Protein AF-A0AAJ8M487-F1 (afdb_monomer)

Foldseek 3Di:
DDDDDDDDDDDDPDDDDPPPPPPDDDDDDPPVVVVVVVVVCVVVVDDDDDPDDDDDDPPDPQDDAPPPAPVCVQVVLQDQAKEKEWEDEPPPPQSVVCRSVLSVVCVVQVSHHYYYDYCVVCVVVCVVVVDDAPGKIFIGHNSDTDDIDHGRDSVVVVVVSVVRD

Solvent-accessible surface area (backbone atoms only — not comparable to full-atom values): 10618 Å² total; per-residue (Å²): 140,84,88,86,84,90,79,84,95,65,92,73,89,72,84,81,66,90,85,76,68,91,79,79,86,85,90,76,69,81,73,58,55,59,57,54,52,50,58,54,37,68,76,65,70,63,85,78,86,82,75,90,72,81,92,73,72,99,80,69,84,66,71,67,71,60,83,57,61,78,85,45,48,61,59,58,27,44,31,97,46,39,27,40,37,38,38,37,48,94,86,37,69,67,30,70,68,41,52,65,57,52,38,56,44,46,76,72,39,75,79,48,42,70,37,47,43,47,44,85,84,38,45,69,62,40,56,74,70,63,68,87,63,78,25,29,37,40,34,22,43,68,60,35,81,77,54,74,45,77,52,84,48,69,69,61,51,51,49,51,54,66,73,73,106

Mean predicted aligned error: 16.14 Å

Structure (mmCIF, N/CA/C/O backbone):
data_AF-A0AAJ8M487-F1
#
_entry.id   AF-A0AAJ8M487-F1
#
loop_
_atom_site.group_PDB
_atom_site.id
_atom_site.type_symbol
_atom_site.label_atom_id
_atom_site.label_alt_id
_atom_site.label_comp_id
_atom_site.label_asym_id
_atom_site.label_entity_id
_atom_site.label_seq_id
_atom_site.pdbx_PDB_ins_code
_atom_site.Cartn_x
_atom_site.Cartn_y
_atom_site.Cartn_z
_atom_site.occupancy
_atom_site.B_iso_or_equiv
_atom_site.auth_seq_id
_atom_site.auth_comp_id
_atom_site.auth_asym_id
_atom_site.auth_atom_id
_atom_site.pdbx_PDB_model_num
ATOM 1 N N . MET A 1 1 ? 24.443 32.912 -0.636 1.00 34.81 1 MET A N 1
ATOM 2 C CA . MET A 1 1 ? 24.700 33.748 -1.833 1.00 34.81 1 MET A CA 1
ATOM 3 C C . MET A 1 1 ? 25.898 33.172 -2.573 1.00 34.81 1 MET A C 1
ATOM 5 O O . MET A 1 1 ? 26.988 33.243 -2.029 1.00 34.81 1 MET A O 1
ATOM 9 N N . SER A 1 2 ? 25.715 32.586 -3.763 1.00 32.75 2 SER A N 1
ATOM 10 C CA . SER A 1 2 ? 26.840 32.176 -4.622 1.00 32.75 2 SER A CA 1
ATOM 11 C C . SER A 1 2 ? 26.960 33.123 -5.805 1.00 32.75 2 SER A C 1
ATOM 13 O O . SER A 1 2 ? 26.053 33.226 -6.634 1.00 32.75 2 SER A O 1
ATOM 15 N N . LEU A 1 3 ? 28.098 33.809 -5.867 1.00 29.45 3 LEU A N 1
ATOM 16 C CA . LEU A 1 3 ? 28.512 34.608 -7.010 1.00 29.45 3 LEU A CA 1
ATOM 17 C C . LEU A 1 3 ? 28.860 33.665 -8.171 1.00 29.45 3 LEU A C 1
ATOM 19 O O . LEU A 1 3 ? 29.570 32.679 -7.984 1.00 29.45 3 LEU A O 1
ATOM 23 N N . HIS A 1 4 ? 28.338 33.960 -9.359 1.00 30.17 4 HIS A N 1
ATOM 24 C CA . HIS A 1 4 ? 28.548 33.169 -10.568 1.00 30.17 4 HIS A CA 1
ATOM 25 C C . HIS A 1 4 ? 29.612 33.830 -11.449 1.00 30.17 4 HIS A C 1
ATOM 27 O O . HIS A 1 4 ? 29.485 35.006 -11.783 1.00 30.17 4 HIS A O 1
ATOM 33 N N . VAL A 1 5 ? 30.616 33.069 -11.896 1.00 37.75 5 VAL A N 1
ATOM 34 C CA . VAL A 1 5 ? 31.437 33.438 -13.060 1.00 37.75 5 VAL A CA 1
ATOM 35 C C . VAL A 1 5 ? 31.269 32.359 -14.120 1.00 37.75 5 VAL A C 1
ATOM 37 O O . VAL A 1 5 ? 31.682 31.214 -13.951 1.00 37.75 5 VAL A O 1
ATOM 40 N N . ALA A 1 6 ? 30.619 32.749 -15.213 1.00 35.16 6 ALA A N 1
ATOM 41 C CA . ALA A 1 6 ? 30.361 31.920 -16.375 1.00 35.16 6 ALA A CA 1
ATOM 42 C C . ALA A 1 6 ? 31.571 31.921 -17.318 1.00 35.16 6 ALA A C 1
ATOM 44 O O . ALA A 1 6 ? 32.026 32.980 -17.751 1.00 35.16 6 ALA A O 1
ATOM 45 N N . ARG A 1 7 ? 32.042 30.737 -17.717 1.00 35.81 7 ARG A N 1
ATOM 46 C CA . ARG A 1 7 ? 32.818 30.566 -18.952 1.00 35.81 7 ARG A CA 1
ATOM 47 C C . ARG A 1 7 ? 32.417 29.257 -19.638 1.00 35.81 7 ARG A C 1
ATOM 49 O O . ARG A 1 7 ? 32.498 28.190 -19.046 1.00 35.81 7 ARG A O 1
ATOM 56 N N . ASN A 1 8 ? 31.992 29.379 -20.897 1.00 39.53 8 ASN A N 1
ATOM 57 C CA . ASN A 1 8 ? 31.754 28.309 -21.880 1.00 39.53 8 ASN A CA 1
ATOM 58 C C . ASN A 1 8 ? 30.536 27.382 -21.698 1.00 39.53 8 ASN A C 1
ATOM 60 O O . ASN A 1 8 ? 30.601 26.210 -22.059 1.00 39.53 8 ASN A O 1
ATOM 64 N N . GLY A 1 9 ? 29.395 27.914 -21.242 1.00 42.12 9 GLY A N 1
ATOM 65 C CA . GLY A 1 9 ? 28.061 27.445 -21.671 1.00 42.12 9 GLY A CA 1
ATOM 66 C C . GLY A 1 9 ? 27.661 25.985 -21.395 1.00 42.12 9 GLY A C 1
ATOM 67 O O . GLY A 1 9 ? 26.632 25.544 -21.898 1.00 42.12 9 GLY A O 1
ATOM 68 N N . ARG A 1 10 ? 28.423 25.228 -20.601 1.00 34.50 10 ARG A N 1
ATOM 69 C CA . ARG A 1 10 ? 28.055 23.899 -20.097 1.00 34.50 10 ARG A CA 1
ATOM 70 C C . ARG A 1 10 ? 28.189 23.899 -18.583 1.00 34.50 10 ARG A C 1
ATOM 72 O O . ARG A 1 10 ? 29.295 23.963 -18.056 1.00 34.50 10 ARG A O 1
ATOM 79 N N . LEU A 1 11 ? 27.054 23.836 -17.893 1.00 37.50 11 LEU A N 1
ATOM 80 C CA . LEU A 1 11 ? 27.001 23.611 -16.453 1.00 37.50 11 LEU A CA 1
ATOM 81 C C . LEU A 1 11 ? 27.379 22.149 -16.190 1.00 37.50 11 LEU A C 1
ATOM 83 O O . LEU A 1 11 ? 26.543 21.256 -16.278 1.00 37.50 11 LEU A O 1
ATOM 87 N N . ALA A 1 12 ? 28.657 21.901 -15.916 1.00 39.28 12 ALA A N 1
ATOM 88 C CA . ALA A 1 12 ? 29.093 20.668 -15.283 1.00 39.28 12 ALA A CA 1
ATOM 89 C C . ALA A 1 12 ? 29.061 20.897 -13.768 1.00 39.28 12 ALA A C 1
ATOM 91 O O . ALA A 1 12 ? 29.875 21.643 -13.226 1.00 39.28 12 ALA A O 1
ATOM 92 N N . THR A 1 13 ? 28.098 20.289 -13.079 1.00 42.34 13 THR A N 1
ATOM 93 C CA . THR A 1 13 ? 28.072 20.240 -11.615 1.00 42.34 13 THR A CA 1
ATOM 94 C C . THR A 1 13 ? 29.148 19.261 -11.150 1.00 42.34 13 THR A C 1
ATOM 96 O O . THR A 1 13 ? 28.919 18.055 -11.090 1.00 42.34 13 THR A O 1
ATOM 99 N N . GLY A 1 14 ? 30.351 19.772 -10.894 1.00 41.03 14 GLY A N 1
ATOM 100 C CA . GLY A 1 14 ? 31.413 19.033 -10.219 1.00 41.03 14 GLY A CA 1
ATOM 101 C C . GLY A 1 14 ? 31.254 19.143 -8.705 1.00 41.03 14 GLY A C 1
ATOM 102 O O . GLY A 1 14 ? 31.117 20.243 -8.173 1.00 41.03 14 GLY A O 1
ATOM 103 N N . THR A 1 15 ? 31.271 18.009 -8.012 1.00 42.75 15 THR A N 1
ATOM 104 C CA . THR A 1 15 ? 31.322 17.940 -6.549 1.00 42.75 15 THR A CA 1
ATOM 105 C C . THR A 1 15 ? 32.685 18.436 -6.067 1.00 42.75 15 THR A C 1
ATOM 107 O O . THR A 1 15 ? 33.714 17.869 -6.434 1.00 42.75 15 THR A O 1
ATOM 110 N N . ILE A 1 16 ? 32.706 19.478 -5.237 1.00 44.62 16 ILE A N 1
ATOM 111 C CA . ILE A 1 16 ? 33.911 19.887 -4.507 1.00 44.62 16 ILE A CA 1
ATOM 112 C C . ILE A 1 16 ? 34.034 18.955 -3.297 1.00 44.62 16 ILE A C 1
ATOM 114 O O . ILE A 1 16 ? 33.159 18.949 -2.432 1.00 44.62 16 ILE A O 1
ATOM 118 N N . TYR A 1 17 ? 35.086 18.136 -3.253 1.00 42.00 17 TYR A N 1
ATOM 119 C CA . TYR A 1 17 ? 35.389 17.310 -2.082 1.00 42.00 17 TYR A CA 1
ATOM 120 C C . TYR A 1 17 ? 35.952 18.171 -0.931 1.00 42.00 17 TYR A C 1
ATOM 122 O O . TYR A 1 17 ? 36.658 19.147 -1.201 1.00 42.00 17 TYR A O 1
ATOM 130 N N . PRO A 1 18 ? 35.713 17.811 0.348 1.00 45.00 18 PRO A N 1
ATOM 131 C CA . PRO A 1 18 ? 36.083 18.619 1.519 1.00 45.00 18 PRO A CA 1
ATOM 132 C C . PRO A 1 18 ? 37.585 18.675 1.835 1.00 45.00 18 PRO A C 1
ATOM 134 O O . PRO A 1 18 ? 37.957 19.126 2.908 1.00 45.00 18 PRO A O 1
ATOM 137 N N . SER A 1 19 ? 38.463 18.227 0.938 1.00 47.09 19 SER A N 1
ATOM 138 C CA . SER A 1 19 ? 39.920 18.273 1.120 1.00 47.09 19 SER A CA 1
ATOM 139 C C . SER A 1 19 ? 40.555 19.570 0.595 1.00 47.09 19 SER A C 1
ATOM 141 O O . SER A 1 19 ? 41.770 19.651 0.458 1.00 47.09 19 SER A O 1
ATOM 143 N N . ALA A 1 20 ? 39.746 20.571 0.230 1.00 51.53 20 ALA A N 1
ATOM 144 C CA . ALA A 1 20 ? 40.203 21.817 -0.395 1.00 51.53 20 ALA A CA 1
ATOM 145 C C . ALA A 1 20 ? 40.120 23.055 0.521 1.00 51.53 20 ALA A C 1
ATOM 147 O O . ALA A 1 20 ? 40.345 24.170 0.057 1.00 51.53 20 ALA A O 1
ATOM 148 N N . LEU A 1 21 ? 39.796 22.883 1.807 1.00 55.22 21 LEU A N 1
ATOM 149 C CA . LEU A 1 21 ? 39.629 23.986 2.766 1.00 55.22 21 LEU A CA 1
ATOM 150 C C . LEU A 1 21 ? 40.646 23.978 3.920 1.00 55.22 21 LEU A C 1
ATOM 152 O O . LEU A 1 21 ? 40.473 24.719 4.879 1.00 55.22 21 LEU A O 1
ATOM 156 N N . ASP A 1 22 ? 41.757 23.251 3.795 1.00 48.94 22 ASP A N 1
ATOM 157 C CA . ASP A 1 22 ? 42.852 23.260 4.785 1.00 48.94 22 ASP A CA 1
ATOM 158 C C . ASP A 1 22 ? 43.811 24.466 4.644 1.00 48.94 22 ASP A C 1
ATOM 160 O O . ASP A 1 22 ? 44.929 24.458 5.153 1.00 48.94 22 ASP A O 1
ATOM 164 N N . GLY A 1 23 ? 43.406 25.517 3.922 1.00 53.28 23 GLY A N 1
ATOM 165 C CA . GLY A 1 23 ? 44.315 26.583 3.486 1.00 53.28 23 GLY A CA 1
ATOM 166 C C . GLY A 1 23 ? 44.07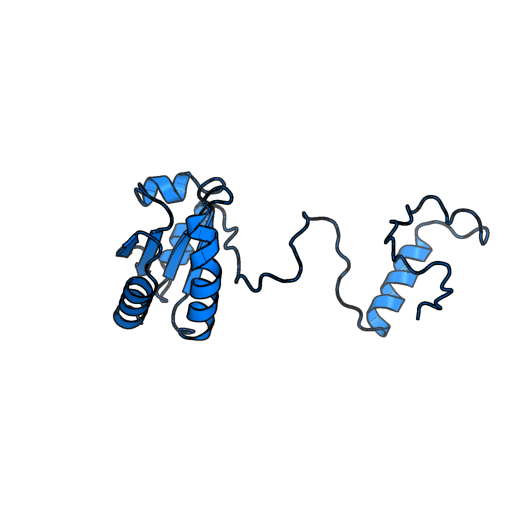8 27.983 4.049 1.00 53.28 23 GLY A C 1
ATOM 167 O O . GLY A 1 23 ? 44.825 28.887 3.680 1.00 53.28 23 GLY A O 1
ATOM 168 N N . ILE A 1 24 ? 43.049 28.228 4.870 1.00 57.38 24 ILE A N 1
ATOM 169 C CA . ILE A 1 24 ? 42.696 29.598 5.285 1.00 57.38 24 ILE A CA 1
ATOM 170 C C . ILE A 1 24 ? 42.292 29.629 6.769 1.00 57.38 24 ILE A C 1
ATOM 172 O O . ILE A 1 24 ? 41.147 29.363 7.108 1.00 57.38 24 ILE A O 1
ATOM 176 N N . LEU A 1 25 ? 43.254 30.055 7.601 1.00 47.41 25 LEU A N 1
ATOM 177 C CA . LEU A 1 25 ? 43.188 30.516 9.005 1.00 47.41 25 LEU A CA 1
ATOM 178 C C . LEU A 1 25 ? 43.676 29.538 10.101 1.00 47.41 25 LEU A C 1
ATOM 180 O O . LEU A 1 25 ? 43.188 28.416 10.203 1.00 47.41 25 LEU A O 1
ATOM 184 N N . PRO A 1 26 ? 44.628 29.975 10.957 1.00 49.50 26 PRO A N 1
ATOM 185 C CA . PRO A 1 26 ? 45.287 29.116 11.931 1.00 49.50 26 PRO A CA 1
ATOM 186 C C . PRO A 1 26 ? 44.601 29.128 13.313 1.00 49.50 26 PRO A C 1
ATOM 188 O O . PRO A 1 26 ? 44.117 30.156 13.783 1.00 49.50 26 PRO A O 1
ATOM 191 N N . SER A 1 27 ? 44.693 27.984 13.998 1.00 59.41 27 SER A N 1
ATOM 192 C CA . SER A 1 27 ? 44.696 27.843 15.468 1.00 59.41 27 SER A CA 1
ATOM 193 C C . SER A 1 27 ? 43.376 28.038 16.232 1.00 59.41 27 SER A C 1
ATOM 195 O O . SER A 1 27 ? 43.298 28.884 17.120 1.00 59.41 27 SER A O 1
ATOM 197 N N . ILE A 1 28 ? 42.364 27.196 15.994 1.00 57.69 28 ILE A N 1
ATOM 198 C CA . ILE A 1 28 ? 41.246 27.010 16.944 1.00 57.69 28 ILE A CA 1
ATOM 199 C C . ILE A 1 28 ? 40.935 25.502 17.063 1.00 57.69 28 ILE A C 1
ATOM 201 O O . ILE A 1 28 ? 40.749 24.854 16.034 1.00 57.69 28 ILE A O 1
ATOM 205 N N . PRO A 1 29 ? 40.895 24.907 18.274 1.00 55.19 29 PRO A N 1
ATOM 206 C CA . PRO A 1 29 ? 40.670 23.471 18.455 1.00 55.19 29 PRO A CA 1
ATOM 207 C C . PRO A 1 29 ? 39.278 23.016 17.976 1.00 55.19 29 PRO A C 1
ATOM 209 O O . PRO A 1 29 ? 38.270 23.688 18.202 1.00 55.19 29 PRO A O 1
ATOM 212 N N . HIS A 1 30 ? 39.240 21.832 17.351 1.00 49.94 30 HIS A N 1
ATOM 213 C CA . HIS A 1 30 ? 38.116 21.242 16.598 1.00 49.94 30 HIS A CA 1
ATOM 214 C C . HIS A 1 30 ? 36.735 21.245 17.288 1.00 49.94 30 HIS A C 1
ATOM 216 O O . HIS A 1 30 ? 35.719 21.199 16.600 1.00 49.94 30 HIS A O 1
ATOM 222 N N . GLY A 1 31 ? 36.664 21.303 18.620 1.00 53.00 31 GLY A N 1
ATOM 223 C CA . GLY A 1 31 ? 35.393 21.253 19.354 1.00 53.00 31 GLY A CA 1
ATOM 224 C C . GLY A 1 31 ? 34.592 22.559 19.347 1.00 53.00 31 GLY A C 1
ATOM 225 O O . GLY A 1 31 ? 33.373 22.532 19.482 1.00 53.00 31 GLY A O 1
ATOM 226 N N . VAL A 1 32 ? 35.246 23.710 19.163 1.00 56.09 32 VAL A N 1
ATOM 227 C CA . VAL A 1 32 ? 34.581 25.022 19.292 1.00 56.09 32 VAL A CA 1
ATOM 228 C C . VAL A 1 32 ? 33.803 25.387 18.022 1.00 56.09 32 VAL A C 1
ATOM 230 O O . VAL A 1 32 ? 32.761 26.035 18.097 1.00 56.09 32 VAL A O 1
ATOM 233 N N . TRP A 1 33 ? 34.250 24.899 16.861 1.00 52.88 33 TRP A N 1
ATOM 234 C CA . TRP A 1 33 ? 33.592 25.136 15.573 1.00 52.88 33 TRP A CA 1
ATOM 235 C C . TRP A 1 33 ? 32.226 24.465 15.462 1.00 52.88 33 TRP A C 1
ATOM 237 O O . TRP A 1 33 ? 31.299 25.078 14.945 1.00 52.88 33 TRP A O 1
ATOM 247 N N . VAL A 1 34 ? 32.075 23.246 15.985 1.00 57.59 34 VAL A N 1
ATOM 248 C CA . VAL A 1 34 ? 30.804 22.507 15.926 1.00 57.59 34 VAL A CA 1
ATOM 249 C C . VAL A 1 34 ? 29.723 23.229 16.733 1.00 57.59 34 VAL A C 1
ATOM 251 O O . VAL A 1 34 ? 28.603 23.377 16.255 1.00 57.59 34 VAL A O 1
ATOM 254 N N . GLN A 1 35 ? 30.075 23.772 17.903 1.00 54.31 35 GLN A N 1
ATOM 255 C CA . GLN A 1 35 ? 29.139 24.522 18.742 1.00 54.31 35 GLN A CA 1
ATOM 256 C C . GLN A 1 35 ? 28.757 25.877 18.121 1.00 54.31 35 GLN A C 1
ATOM 258 O O . GLN A 1 35 ? 27.592 26.269 18.166 1.00 54.31 35 GLN A O 1
ATOM 263 N N . PHE A 1 36 ? 29.719 26.580 17.508 1.00 51.72 36 PHE A N 1
ATOM 264 C CA . PHE A 1 36 ? 29.476 27.880 16.868 1.00 51.72 36 PHE A CA 1
ATOM 265 C C . PHE A 1 36 ? 28.665 27.757 15.569 1.00 51.72 36 PHE A C 1
ATOM 267 O O . PHE A 1 36 ? 27.811 28.600 15.298 1.00 51.72 36 PHE A O 1
ATOM 274 N N . LEU A 1 37 ? 28.881 26.690 14.788 1.00 56.50 37 LEU A N 1
ATOM 275 C CA . LEU A 1 37 ? 28.051 26.390 13.619 1.00 56.50 37 LEU A CA 1
ATOM 276 C C . LEU A 1 37 ? 26.622 26.004 14.033 1.00 56.50 37 LEU A C 1
ATOM 278 O O . LEU A 1 37 ? 25.678 26.425 13.376 1.00 56.50 37 LEU A O 1
ATOM 282 N N . CYS A 1 38 ? 26.451 25.264 15.135 1.00 51.28 38 CYS A N 1
ATOM 283 C CA . CYS A 1 38 ? 25.130 24.879 15.646 1.00 51.28 38 CYS A CA 1
ATOM 284 C C . CYS A 1 38 ? 24.292 26.098 16.072 1.00 51.28 38 CYS A C 1
ATOM 286 O O . CYS A 1 38 ? 23.137 26.220 15.672 1.00 51.28 38 CYS A O 1
ATOM 288 N N . LEU A 1 39 ? 24.893 27.047 16.804 1.00 51.66 39 LEU A N 1
ATOM 289 C CA . LEU A 1 39 ? 24.204 28.275 17.234 1.00 51.66 39 LEU A CA 1
ATOM 290 C C . LEU A 1 39 ? 23.800 29.169 16.046 1.00 51.66 39 LEU A C 1
ATOM 292 O O . LEU A 1 39 ? 22.759 29.822 16.066 1.00 51.66 39 LEU A O 1
ATOM 296 N N . MET A 1 40 ? 24.615 29.187 14.987 1.00 49.12 40 MET A N 1
ATOM 297 C CA . MET A 1 40 ? 24.312 29.905 13.743 1.00 49.12 40 MET A CA 1
ATOM 298 C C . MET A 1 40 ? 23.161 29.263 12.951 1.00 49.12 40 MET A C 1
ATOM 300 O O . MET A 1 40 ? 22.435 29.971 12.255 1.00 49.12 40 MET A O 1
ATOM 304 N N . VAL A 1 41 ? 22.971 27.945 13.064 1.00 51.53 41 VAL A N 1
ATOM 305 C CA . VAL A 1 41 ? 21.871 27.207 12.418 1.00 51.53 41 VAL A CA 1
ATOM 306 C C . VAL A 1 41 ? 20.533 27.448 13.132 1.00 51.53 41 VAL A C 1
ATOM 308 O O . VAL A 1 41 ? 19.516 27.591 12.454 1.00 51.53 41 VAL A O 1
ATOM 311 N N . GLU A 1 42 ? 20.520 27.602 14.462 1.00 46.56 42 GLU A N 1
ATOM 312 C CA . GLU A 1 42 ? 19.302 27.946 15.223 1.00 46.56 42 GLU A CA 1
ATOM 313 C C . GLU A 1 42 ? 18.789 29.364 14.930 1.00 46.56 42 GLU A C 1
ATOM 315 O O . GLU A 1 42 ? 17.584 29.574 14.808 1.00 46.56 42 GLU A O 1
ATOM 320 N N . ILE A 1 43 ? 19.685 30.342 14.759 1.00 50.91 43 ILE A N 1
ATOM 321 C CA . ILE A 1 43 ? 19.299 31.744 14.515 1.00 50.91 43 ILE A CA 1
ATOM 322 C C . ILE A 1 43 ? 18.844 31.971 13.062 1.00 50.91 43 ILE A C 1
ATOM 324 O O . ILE A 1 43 ? 18.027 32.855 12.802 1.00 50.91 43 ILE A O 1
ATOM 328 N N . LEU A 1 44 ? 19.345 31.179 12.106 1.00 52.78 44 LEU A N 1
ATOM 329 C CA . LEU A 1 44 ? 19.028 31.333 10.680 1.00 52.78 44 LEU A CA 1
ATOM 330 C C . LEU A 1 44 ? 17.887 30.433 10.183 1.00 52.78 44 LEU A C 1
ATOM 332 O O . LEU A 1 44 ? 17.507 30.552 9.019 1.00 52.78 44 LEU A O 1
ATOM 336 N N . GLY A 1 45 ? 17.316 29.569 11.033 1.00 49.47 45 GLY A N 1
ATOM 337 C CA . GLY A 1 45 ? 16.124 28.782 10.693 1.00 49.47 45 GLY A CA 1
ATOM 338 C C . GLY A 1 45 ? 16.304 27.871 9.473 1.00 49.47 45 GLY A C 1
ATOM 339 O O . GLY A 1 45 ? 15.368 27.684 8.698 1.00 49.47 45 GLY A O 1
ATOM 340 N N . ILE A 1 46 ? 17.508 27.329 9.266 1.00 51.53 46 ILE A N 1
ATOM 341 C CA . ILE A 1 46 ? 17.797 26.426 8.147 1.00 51.53 46 ILE A CA 1
ATOM 342 C C . ILE A 1 46 ? 17.631 24.995 8.650 1.00 51.53 46 ILE A C 1
ATOM 344 O O . ILE A 1 46 ? 18.497 24.448 9.329 1.00 51.53 46 ILE A O 1
ATOM 348 N N . GLN A 1 47 ? 16.485 24.404 8.329 1.00 41.81 47 GLN A N 1
ATOM 349 C CA . GLN A 1 47 ? 16.208 23.002 8.594 1.00 41.81 47 GLN A CA 1
ATOM 350 C C . GLN A 1 47 ? 17.090 22.109 7.702 1.00 41.81 47 GLN A C 1
ATOM 352 O O . GLN A 1 47 ? 17.192 22.324 6.495 1.00 41.81 47 GLN A O 1
ATOM 357 N N . GLU A 1 48 ? 17.642 21.072 8.339 1.00 41.53 48 GLU A N 1
ATOM 358 C CA . GLU A 1 48 ? 18.115 19.797 7.775 1.00 41.53 48 GLU A CA 1
ATOM 359 C C . GLU A 1 48 ? 19.632 19.623 7.576 1.00 41.53 48 GLU A C 1
ATOM 361 O O . GLU A 1 48 ? 20.195 19.678 6.483 1.00 41.53 48 GLU A O 1
ATOM 366 N N . CYS A 1 49 ? 20.274 19.258 8.689 1.00 32.84 49 CYS A N 1
ATOM 367 C CA . CYS A 1 49 ? 21.511 18.487 8.719 1.00 32.84 49 CYS A CA 1
ATOM 368 C C . CYS A 1 49 ? 21.205 17.042 8.272 1.00 32.84 49 CYS A C 1
ATOM 370 O O . CYS A 1 49 ? 20.743 16.218 9.061 1.00 32.84 49 CYS A O 1
ATOM 372 N N . TRP A 1 50 ? 21.442 16.728 6.998 1.00 39.16 50 TRP A N 1
ATOM 373 C CA . TRP A 1 50 ? 21.409 15.354 6.488 1.00 39.16 50 TRP A CA 1
ATOM 374 C C . TRP A 1 50 ? 22.688 14.613 6.904 1.00 39.16 50 TRP A C 1
ATOM 376 O O . TRP A 1 50 ? 23.708 14.668 6.218 1.00 39.16 50 TRP A O 1
ATOM 386 N N . MET A 1 51 ? 22.636 13.896 8.028 1.00 32.53 51 MET A N 1
ATOM 387 C CA . MET A 1 51 ? 23.528 12.755 8.249 1.00 32.53 51 MET A CA 1
ATOM 388 C C . MET A 1 51 ? 22.991 11.564 7.447 1.00 32.53 51 MET A C 1
ATOM 390 O O . MET A 1 51 ? 21.794 11.294 7.444 1.00 32.53 51 MET A O 1
ATOM 394 N N . GLY A 1 52 ? 23.882 10.919 6.696 1.00 48.16 52 GLY A N 1
ATOM 395 C CA . GLY A 1 52 ? 23.564 10.052 5.565 1.00 48.16 52 GLY A CA 1
ATOM 396 C C . GLY A 1 52 ? 22.531 8.946 5.802 1.00 48.16 52 GLY A C 1
ATOM 397 O O . GLY A 1 52 ? 22.716 8.072 6.639 1.00 48.16 52 GLY A O 1
ATOM 398 N N . VAL A 1 53 ? 21.523 8.929 4.928 1.00 44.50 53 VAL A N 1
ATOM 399 C CA . VAL A 1 53 ? 20.766 7.751 4.480 1.00 44.50 53 VAL A CA 1
ATOM 400 C C . VAL A 1 53 ? 20.547 7.931 2.968 1.00 44.50 53 VAL A C 1
ATOM 402 O O . VAL A 1 53 ? 20.476 9.060 2.485 1.00 44.50 53 VAL A O 1
ATOM 405 N N . GLY A 1 54 ? 20.551 6.832 2.207 1.00 38.88 54 GLY A N 1
ATOM 406 C CA . GLY A 1 54 ? 20.664 6.773 0.742 1.00 38.88 54 GLY A CA 1
ATOM 407 C C . GLY A 1 54 ? 19.821 7.766 -0.078 1.00 38.88 54 GLY A C 1
ATOM 408 O O . GLY A 1 54 ? 18.760 8.233 0.328 1.00 38.88 54 GLY A O 1
ATOM 409 N N . ARG A 1 55 ? 20.324 8.079 -1.282 1.00 43.03 55 ARG A N 1
ATOM 410 C CA . ARG A 1 55 ? 19.741 9.035 -2.239 1.00 43.03 55 ARG A CA 1
ATOM 411 C C . ARG A 1 55 ? 18.273 8.701 -2.549 1.00 43.03 55 ARG A C 1
ATOM 413 O O . ARG A 1 55 ? 18.008 7.839 -3.380 1.00 43.03 55 ARG A O 1
ATOM 420 N N . ARG A 1 56 ? 17.328 9.448 -1.974 1.00 44.19 56 ARG A N 1
ATOM 421 C CA . ARG A 1 56 ? 15.972 9.585 -2.526 1.00 44.19 56 ARG A CA 1
ATOM 422 C C . ARG A 1 56 ? 15.963 10.719 -3.549 1.00 44.19 56 ARG A C 1
ATOM 424 O O . ARG A 1 56 ? 16.490 11.799 -3.297 1.00 44.19 56 ARG A O 1
ATOM 431 N N . SER A 1 57 ? 15.391 10.466 -4.724 1.00 38.41 57 SER A N 1
ATOM 432 C CA . SER A 1 57 ? 15.183 11.485 -5.757 1.00 38.41 57 SER A CA 1
ATOM 433 C C . SER A 1 57 ? 14.191 12.558 -5.266 1.00 38.41 57 SER A C 1
ATOM 435 O O . SER A 1 57 ? 13.119 12.175 -4.796 1.00 38.41 57 SER A O 1
ATOM 437 N N . PRO A 1 58 ? 14.453 13.871 -5.431 1.00 42.78 58 PRO A N 1
ATOM 438 C CA . PRO A 1 58 ? 13.637 14.948 -4.841 1.00 42.78 58 PRO A CA 1
ATOM 439 C C . PRO A 1 58 ? 12.216 15.151 -5.409 1.00 42.78 58 PRO A C 1
ATOM 441 O O . PRO A 1 58 ? 11.566 16.129 -5.055 1.00 42.78 58 PRO A O 1
ATOM 444 N N . HIS A 1 59 ? 11.723 14.287 -6.304 1.00 39.91 59 HIS A N 1
ATOM 445 C CA . HIS A 1 59 ? 10.463 14.512 -7.034 1.00 39.91 59 HIS A CA 1
ATOM 446 C C . HIS A 1 59 ? 9.369 13.462 -6.832 1.00 39.91 59 HIS A C 1
ATOM 44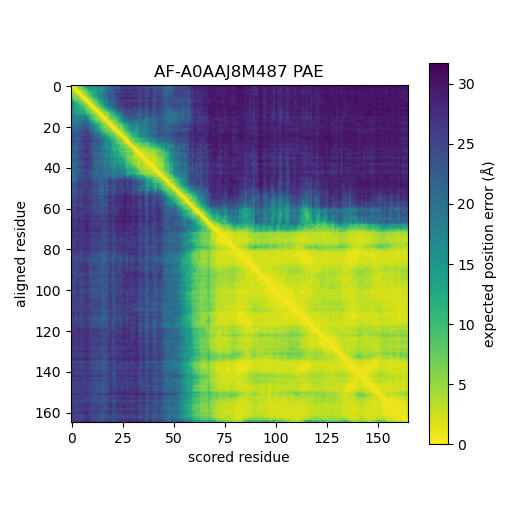8 O O . HIS A 1 59 ? 8.296 13.590 -7.417 1.00 39.91 59 HIS A O 1
ATOM 454 N N . SER A 1 60 ? 9.574 12.449 -5.995 1.00 43.44 60 SER A N 1
ATOM 455 C CA . SER A 1 60 ? 8.529 11.467 -5.728 1.00 43.44 60 SER A CA 1
ATOM 456 C C . SER A 1 60 ? 7.801 11.849 -4.436 1.00 43.44 60 SER A C 1
ATOM 458 O O . SER A 1 60 ? 8.275 11.534 -3.345 1.00 43.44 60 SER A O 1
ATOM 460 N N . LYS A 1 61 ? 6.662 12.545 -4.551 1.00 45.75 61 LYS A N 1
ATOM 461 C CA . LYS A 1 61 ? 5.665 12.697 -3.473 1.00 45.75 61 LYS A CA 1
ATOM 462 C C . LYS A 1 61 ? 5.025 11.336 -3.159 1.00 45.75 61 LYS A C 1
ATOM 464 O O . LYS A 1 61 ? 3.829 11.158 -3.348 1.00 45.75 61 LYS A O 1
ATOM 469 N N . VAL A 1 62 ? 5.828 10.339 -2.794 1.00 52.09 62 VAL A N 1
ATOM 470 C CA . VAL A 1 62 ? 5.296 9.041 -2.387 1.00 52.09 62 VAL A CA 1
ATOM 471 C C . VAL A 1 62 ? 5.155 9.077 -0.874 1.00 52.09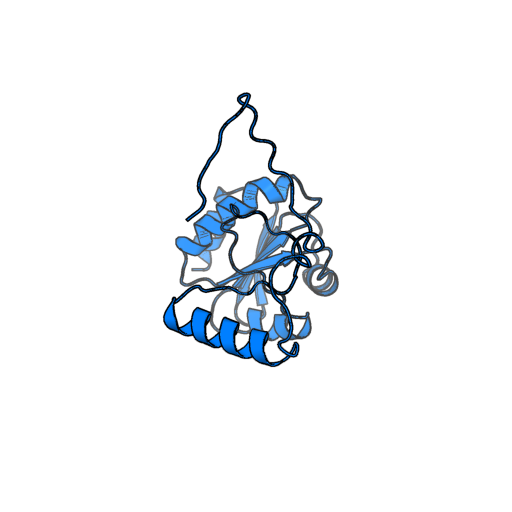 62 VAL A C 1
ATOM 473 O O . VAL A 1 62 ? 6.159 9.311 -0.192 1.00 52.09 62 VAL A O 1
ATOM 476 N N . PRO A 1 63 ? 3.930 8.931 -0.362 1.00 49.34 63 PRO A N 1
ATOM 477 C CA . PRO A 1 63 ? 3.668 8.979 1.059 1.00 49.34 63 PRO A CA 1
ATOM 478 C C . PRO A 1 63 ? 4.296 7.806 1.813 1.00 49.34 63 PRO A C 1
ATOM 480 O O . PRO A 1 63 ? 4.893 6.883 1.250 1.00 49.34 63 PRO A O 1
ATOM 483 N N . GLN A 1 64 ? 4.240 7.970 3.128 1.00 49.81 64 GLN A N 1
ATOM 484 C CA . GLN A 1 64 ? 5.112 7.420 4.149 1.00 49.81 64 GLN A CA 1
ATOM 485 C C . GLN A 1 64 ? 5.305 5.902 4.032 1.00 49.81 64 GLN A C 1
ATOM 487 O O . GLN A 1 64 ? 4.396 5.107 4.252 1.00 49.81 64 GLN A O 1
ATOM 492 N N . PHE A 1 65 ? 6.547 5.515 3.737 1.00 53.59 65 PHE A N 1
ATOM 493 C CA . PHE A 1 65 ? 7.053 4.169 3.963 1.00 53.59 65 PHE A CA 1
ATOM 494 C C . PHE A 1 65 ? 6.753 3.790 5.413 1.00 53.59 65 PHE A C 1
ATOM 496 O O . PHE A 1 65 ? 7.304 4.387 6.343 1.00 53.59 65 PHE A O 1
ATOM 503 N N . VAL A 1 66 ? 5.887 2.804 5.616 1.00 51.84 66 VAL A N 1
ATOM 504 C CA . VAL A 1 66 ? 5.863 2.087 6.883 1.00 51.84 66 VAL A CA 1
ATOM 505 C C . VAL A 1 66 ? 7.080 1.173 6.839 1.00 51.84 66 VAL A C 1
ATOM 507 O O . VAL A 1 66 ? 7.006 0.036 6.399 1.00 51.84 66 VAL A O 1
ATOM 510 N N . LEU A 1 67 ? 8.223 1.710 7.270 1.00 53.47 67 LEU A N 1
ATOM 511 C CA . LEU A 1 67 ? 9.381 0.928 7.708 1.00 53.47 67 LEU A CA 1
ATOM 512 C C . LEU A 1 67 ? 9.111 0.422 9.128 1.00 53.47 67 LEU A C 1
ATOM 514 O O . LEU A 1 67 ? 9.892 0.675 10.045 1.00 53.47 67 LEU A O 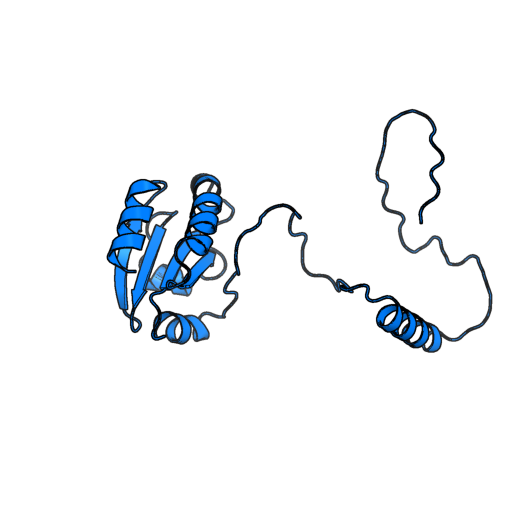1
ATOM 518 N N . ALA A 1 68 ? 7.941 -0.168 9.351 1.00 48.31 68 ALA A N 1
ATOM 519 C CA . ALA A 1 68 ? 7.673 -0.777 10.632 1.00 48.31 68 ALA A CA 1
ATOM 520 C C . ALA A 1 68 ? 8.185 -2.216 10.518 1.00 48.31 68 ALA A C 1
ATOM 522 O O . ALA A 1 68 ? 7.788 -2.910 9.578 1.00 48.31 68 ALA A O 1
ATOM 523 N N . PRO A 1 69 ? 9.103 -2.662 11.395 1.00 62.69 69 PRO A N 1
ATOM 524 C CA . PRO A 1 69 ? 9.490 -4.066 11.427 1.00 62.69 69 PRO A CA 1
ATOM 525 C C . PRO A 1 69 ? 8.223 -4.925 11.462 1.00 62.69 69 PRO A C 1
ATOM 527 O O . PRO A 1 69 ? 7.222 -4.492 12.026 1.00 62.69 69 PRO A O 1
ATOM 530 N N . TRP A 1 70 ? 8.259 -6.139 10.904 1.00 65.31 70 TRP A N 1
ATOM 531 C CA . TRP A 1 70 ? 7.096 -7.044 10.812 1.00 65.31 70 TRP A CA 1
ATOM 532 C C . TRP A 1 70 ? 6.233 -7.108 12.090 1.00 65.31 70 TRP A C 1
ATOM 534 O O . TRP A 1 70 ? 5.019 -7.254 12.022 1.00 65.31 70 TRP A O 1
ATOM 544 N N . ARG A 1 71 ? 6.852 -6.919 13.262 1.00 67.50 71 ARG A N 1
ATOM 545 C CA . ARG A 1 71 ? 6.222 -6.873 14.591 1.00 67.50 71 ARG A CA 1
ATOM 546 C C . ARG A 1 71 ? 5.155 -5.791 14.761 1.00 67.50 71 ARG A C 1
ATOM 548 O O . ARG A 1 71 ? 4.255 -5.954 15.575 1.00 67.50 71 ARG A O 1
ATOM 555 N N . ASP A 1 72 ? 5.253 -4.703 14.014 1.00 81.31 72 ASP A N 1
ATOM 556 C CA . ASP A 1 72 ? 4.331 -3.573 14.092 1.00 81.31 72 ASP A CA 1
ATOM 557 C C . ASP A 1 72 ? 3.187 -3.693 13.071 1.00 81.31 72 ASP A C 1
ATOM 559 O O . ASP A 1 72 ? 2.220 -2.931 13.139 1.00 81.31 72 ASP A O 1
ATOM 563 N N . TRP A 1 73 ? 3.265 -4.656 12.142 1.00 85.31 73 TRP A N 1
ATOM 564 C CA . TRP A 1 73 ? 2.242 -4.886 11.122 1.00 85.31 73 TRP A CA 1
ATOM 565 C C . TRP A 1 73 ? 0.877 -5.163 11.749 1.00 85.31 73 TRP A C 1
ATOM 567 O O . TRP A 1 73 ? -0.094 -4.483 11.424 1.00 85.31 73 TRP A O 1
ATOM 577 N N . GLU A 1 74 ? 0.818 -6.096 12.704 1.00 85.62 74 GLU A N 1
ATOM 578 C CA . GLU A 1 74 ? -0.414 -6.473 13.407 1.00 85.62 74 GLU A CA 1
ATOM 579 C C . GLU A 1 74 ? -1.068 -5.280 14.113 1.00 85.62 74 GLU A C 1
ATOM 581 O O . GLU A 1 74 ? -2.286 -5.115 14.070 1.00 85.62 74 GLU A O 1
ATOM 586 N N . ILE A 1 75 ? -0.259 -4.412 14.728 1.00 87.50 75 ILE A N 1
ATOM 587 C CA . ILE A 1 75 ? -0.736 -3.203 15.410 1.00 87.50 75 ILE A CA 1
ATOM 588 C C . ILE A 1 75 ? -1.304 -2.219 14.387 1.00 87.50 75 ILE A C 1
ATOM 590 O O . ILE A 1 75 ? -2.345 -1.602 14.622 1.00 87.50 75 ILE A O 1
ATOM 594 N N . LEU A 1 76 ? -0.632 -2.081 13.245 1.00 87.69 76 LEU A N 1
ATOM 595 C CA . LEU A 1 76 ? -1.042 -1.174 12.188 1.00 87.69 76 LEU A CA 1
ATOM 596 C C . LEU A 1 76 ? -2.374 -1.600 11.562 1.00 87.69 76 LEU A C 1
ATOM 598 O O . LEU A 1 76 ? -3.265 -0.761 11.425 1.00 87.69 76 LEU A O 1
ATOM 602 N N . VAL A 1 77 ? -2.531 -2.882 11.215 1.00 89.38 77 VAL A N 1
ATOM 603 C CA . VAL A 1 77 ? -3.775 -3.402 10.619 1.00 89.38 77 VAL A CA 1
ATOM 604 C C . VAL A 1 77 ? -4.886 -3.623 11.648 1.00 89.38 77 VAL A C 1
ATOM 606 O O . VAL A 1 77 ? -6.063 -3.615 11.290 1.00 89.38 77 VAL A O 1
ATOM 609 N N . GLY A 1 78 ? -4.529 -3.810 12.920 1.00 88.19 78 GLY A N 1
ATOM 610 C CA . GLY A 1 78 ? -5.442 -3.962 14.056 1.00 88.19 78 GLY A CA 1
ATOM 611 C C . GLY A 1 78 ? -6.023 -2.648 14.582 1.00 88.19 78 GLY A C 1
ATOM 612 O O . GLY A 1 78 ? -6.815 -2.666 15.523 1.00 88.19 78 GLY A O 1
ATOM 613 N N . GLY A 1 79 ? -5.630 -1.511 14.005 1.00 87.50 79 GLY A N 1
ATOM 614 C CA . GLY A 1 79 ? -6.177 -0.203 14.346 1.00 87.50 79 GLY A CA 1
ATOM 615 C C . GLY A 1 79 ? -7.645 -0.028 13.936 1.00 87.50 79 GLY A C 1
ATOM 616 O O . GLY A 1 79 ? -8.212 -0.811 13.180 1.00 87.5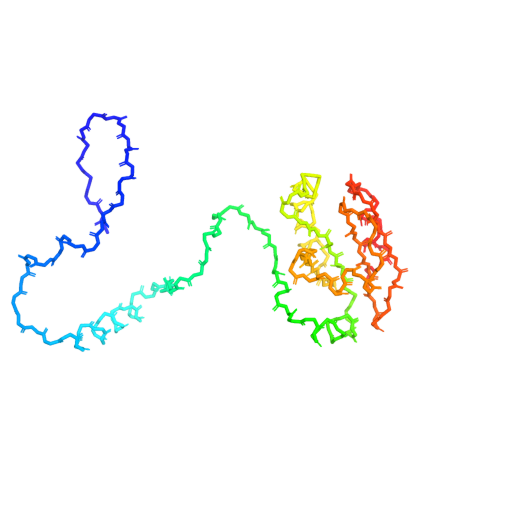0 79 GLY A O 1
ATOM 617 N N . SER A 1 80 ? -8.256 1.060 14.413 1.00 86.25 80 SER A N 1
ATOM 618 C CA . SER A 1 80 ? -9.658 1.400 14.121 1.00 86.25 80 SER A CA 1
ATOM 619 C C . SER A 1 80 ? -9.898 1.936 12.705 1.00 86.25 80 SER A C 1
ATOM 621 O O . SER A 1 80 ? -11.040 1.980 12.247 1.00 86.25 80 SER A O 1
ATOM 623 N N . GLN A 1 81 ? -8.844 2.385 12.021 1.00 89.56 81 GLN A N 1
ATOM 624 C CA . GLN A 1 81 ? -8.919 2.861 10.642 1.00 89.56 81 GLN A CA 1
ATOM 625 C C . GLN A 1 81 ? -8.711 1.704 9.671 1.00 89.56 81 GLN A C 1
ATOM 627 O O . GLN A 1 81 ? -7.879 0.832 9.908 1.00 89.56 81 GLN A O 1
ATOM 632 N N . VAL A 1 82 ? -9.415 1.746 8.542 1.00 94.56 82 VAL A N 1
ATOM 633 C CA . VAL A 1 82 ? -9.154 0.824 7.436 1.00 94.56 82 VAL A CA 1
ATOM 634 C C . VAL A 1 82 ? -7.789 1.144 6.832 1.00 94.56 82 VAL A C 1
ATOM 636 O O . VAL A 1 82 ? -7.490 2.301 6.525 1.00 94.56 82 VAL A O 1
ATOM 639 N N . VAL A 1 83 ? -6.970 0.111 6.659 1.00 93.62 83 VAL A N 1
ATOM 640 C CA . VAL A 1 83 ? -5.630 0.202 6.082 1.00 93.62 83 VAL A CA 1
ATOM 641 C C . VAL A 1 83 ? -5.648 -0.330 4.660 1.00 93.62 83 VAL A C 1
ATOM 643 O O . VAL A 1 83 ? -6.097 -1.445 4.426 1.00 93.62 83 VAL A O 1
ATOM 646 N N . ILE A 1 84 ? -5.109 0.433 3.717 1.00 94.12 84 ILE A N 1
ATOM 647 C CA . ILE A 1 84 ? -4.904 0.022 2.333 1.00 94.12 84 ILE A CA 1
ATOM 648 C C . ILE A 1 84 ? -3.408 -0.171 2.112 1.00 94.12 84 ILE A C 1
ATOM 650 O O . ILE A 1 84 ? -2.647 0.794 2.129 1.00 94.12 84 ILE A O 1
ATOM 654 N N . ALA A 1 85 ? -2.989 -1.414 1.902 1.00 92.31 85 ALA A N 1
ATOM 655 C CA . ALA A 1 85 ? -1.595 -1.778 1.689 1.00 92.31 85 ALA A CA 1
ATOM 656 C C . ALA A 1 85 ? -1.310 -2.038 0.201 1.00 92.31 85 ALA A C 1
ATOM 658 O O . ALA A 1 85 ? -1.906 -2.939 -0.387 1.00 92.31 85 ALA A O 1
ATOM 659 N N . GLU A 1 86 ? -0.397 -1.272 -0.400 1.00 92.31 86 GLU A N 1
ATOM 660 C CA . GLU A 1 86 ? 0.214 -1.546 -1.708 1.00 92.31 86 GLU A CA 1
ATOM 661 C C . GLU A 1 86 ? 1.462 -2.408 -1.502 1.00 92.31 86 GLU A C 1
ATOM 663 O O . GLU A 1 86 ? 2.454 -1.940 -0.940 1.00 92.31 86 GLU A O 1
ATOM 668 N N . PHE A 1 87 ? 1.445 -3.639 -2.005 1.00 91.62 87 PHE A N 1
ATOM 669 C CA . PHE A 1 87 ? 2.647 -4.464 -2.081 1.00 91.62 87 PHE A CA 1
ATOM 670 C C . PHE A 1 87 ? 3.335 -4.256 -3.427 1.00 91.62 87 PHE A C 1
ATOM 672 O O . PHE A 1 87 ? 2.737 -4.446 -4.495 1.00 91.62 87 PHE A O 1
ATOM 679 N N . TRP A 1 88 ? 4.597 -3.842 -3.364 1.00 89.88 88 TRP A N 1
ATOM 680 C CA . TRP A 1 88 ? 5.386 -3.434 -4.519 1.00 89.88 88 TRP A CA 1
ATOM 681 C C . TRP A 1 88 ? 6.840 -3.897 -4.387 1.00 89.88 88 TRP A C 1
ATOM 683 O O . TRP A 1 88 ? 7.256 -4.378 -3.340 1.00 89.88 88 TRP A O 1
ATOM 693 N N . ALA A 1 89 ? 7.608 -3.742 -5.465 1.00 88.56 89 ALA A N 1
ATOM 694 C CA . ALA A 1 89 ? 9.049 -3.976 -5.473 1.00 88.56 89 ALA A CA 1
ATOM 695 C C . ALA A 1 89 ? 9.737 -3.069 -6.504 1.00 88.56 89 ALA A C 1
ATOM 697 O O . ALA A 1 89 ? 9.125 -2.661 -7.501 1.00 88.56 89 ALA A O 1
ATOM 698 N N . GLU A 1 90 ? 11.028 -2.788 -6.328 1.00 87.50 90 GLU A N 1
ATOM 699 C CA . GLU A 1 90 ? 11.786 -1.904 -7.229 1.00 87.50 90 GLU A CA 1
ATOM 700 C C . GLU A 1 90 ? 11.932 -2.452 -8.656 1.00 87.50 90 GLU A C 1
ATOM 702 O O . GLU A 1 90 ? 11.937 -1.703 -9.644 1.00 87.50 90 GLU A O 1
ATOM 707 N N . TRP A 1 91 ? 12.006 -3.774 -8.790 1.00 86.38 91 TRP A N 1
ATOM 708 C CA . TRP A 1 91 ? 12.075 -4.465 -10.077 1.00 86.38 91 TRP A CA 1
ATOM 709 C C . TRP A 1 91 ? 10.705 -4.583 -10.771 1.00 86.38 91 TRP A C 1
ATOM 711 O O . TRP A 1 91 ? 10.632 -4.920 -11.956 1.00 86.38 91 TRP A O 1
ATOM 721 N N . CYS A 1 92 ? 9.607 -4.247 -10.085 1.00 87.56 92 CYS A N 1
ATOM 722 C CA . CYS A 1 92 ? 8.256 -4.292 -10.635 1.00 87.56 92 CYS A CA 1
ATOM 723 C C . CYS A 1 92 ? 7.944 -3.035 -11.471 1.00 87.56 92 CYS A C 1
ATOM 725 O O . CYS A 1 92 ? 7.415 -2.030 -10.991 1.00 87.56 92 CYS A O 1
ATOM 727 N N . LEU A 1 93 ? 8.215 -3.099 -12.778 1.00 89.25 93 LEU A N 1
ATOM 728 C CA . LEU A 1 93 ? 7.886 -2.015 -13.719 1.00 89.25 93 LEU A CA 1
ATOM 729 C C . LEU A 1 93 ? 6.392 -1.620 -13.741 1.00 89.25 93 LEU A C 1
ATOM 731 O O . LEU A 1 93 ? 6.106 -0.423 -13.813 1.00 89.25 93 LEU A O 1
ATOM 735 N N . PRO A 1 94 ? 5.417 -2.553 -13.677 1.00 88.44 94 PRO A N 1
ATOM 736 C CA . PRO A 1 94 ? 4.003 -2.186 -13.600 1.00 88.44 94 PRO A CA 1
ATOM 737 C C . PRO A 1 94 ? 3.648 -1.414 -12.320 1.00 88.44 94 PRO A C 1
ATOM 739 O O . PRO A 1 94 ? 2.826 -0.500 -12.389 1.00 88.44 94 PRO A O 1
ATOM 742 N N . CYS A 1 95 ? 4.300 -1.722 -11.191 1.00 88.69 95 CYS A N 1
ATOM 743 C CA . CYS A 1 95 ? 4.101 -1.036 -9.912 1.00 88.69 95 CYS A CA 1
ATOM 744 C C . CYS A 1 95 ? 4.429 0.460 -10.039 1.00 88.69 95 CYS A C 1
ATOM 746 O O . CYS A 1 95 ? 3.623 1.311 -9.674 1.00 88.69 95 CYS A O 1
ATOM 748 N N . LYS A 1 96 ? 5.535 0.795 -10.720 1.00 88.00 96 LYS A N 1
ATOM 749 C CA . LYS A 1 96 ? 5.964 2.189 -10.949 1.00 88.00 96 LYS A CA 1
ATOM 750 C C . LYS A 1 96 ? 4.919 3.056 -11.662 1.00 88.00 96 LYS A C 1
ATOM 752 O O . LYS A 1 96 ? 4.954 4.275 -11.524 1.00 88.00 96 LYS A O 1
ATOM 757 N N . ARG A 1 97 ? 3.986 2.455 -12.413 1.00 89.94 97 ARG A N 1
ATOM 758 C CA . ARG A 1 97 ? 2.891 3.191 -13.068 1.00 89.94 97 ARG A CA 1
ATOM 759 C C . ARG A 1 97 ? 1.716 3.487 -12.141 1.00 89.94 97 ARG A C 1
ATOM 761 O O . ARG A 1 97 ? 1.078 4.517 -12.319 1.00 89.94 97 ARG A O 1
ATOM 768 N N . ILE A 1 98 ? 1.403 2.588 -11.207 1.00 90.81 98 ILE A N 1
ATOM 769 C CA . ILE A 1 98 ? 0.231 2.719 -10.329 1.00 90.81 98 ILE A CA 1
ATOM 770 C C . ILE A 1 98 ? 0.559 3.454 -9.026 1.00 90.81 98 ILE A C 1
ATOM 772 O O . ILE A 1 98 ? -0.299 4.172 -8.525 1.00 90.81 98 ILE A O 1
ATOM 776 N N . SER A 1 99 ? 1.796 3.378 -8.526 1.00 88.06 99 SER A N 1
ATOM 777 C CA . SER A 1 99 ? 2.202 4.056 -7.288 1.00 88.06 99 SER A CA 1
ATOM 778 C C . SER A 1 99 ? 1.939 5.578 -7.249 1.00 88.06 99 SER A C 1
ATOM 780 O O . SER A 1 99 ? 1.493 6.050 -6.205 1.00 88.06 99 SER A O 1
ATOM 782 N N . PRO A 1 100 ? 2.134 6.387 -8.319 1.00 90.06 100 PRO A N 1
ATOM 783 C CA . PRO A 1 100 ? 1.744 7.803 -8.270 1.00 90.06 100 PRO A CA 1
ATOM 784 C C . PRO A 1 100 ? 0.224 7.998 -8.160 1.00 90.06 100 PRO A C 1
ATOM 786 O O . PRO A 1 100 ? -0.224 8.907 -7.473 1.00 90.06 100 PRO A O 1
ATOM 789 N N . ILE A 1 101 ? -0.573 7.120 -8.777 1.00 91.38 101 ILE A N 1
ATOM 790 C CA . ILE A 1 101 ? -2.040 7.154 -8.682 1.00 91.38 101 ILE A CA 1
ATOM 791 C C . ILE A 1 101 ? -2.481 6.765 -7.263 1.00 91.38 101 ILE A C 1
ATOM 793 O O . ILE A 1 101 ? -3.397 7.364 -6.711 1.00 91.38 101 ILE A O 1
ATOM 797 N N . PHE A 1 102 ? -1.806 5.789 -6.652 1.00 90.69 102 PHE A N 1
ATOM 798 C CA . PHE A 1 102 ? -2.034 5.409 -5.259 1.00 90.69 102 PHE A CA 1
ATOM 799 C C . PHE A 1 102 ? -1.767 6.578 -4.298 1.00 90.69 102 PHE A C 1
ATOM 801 O O . PHE A 1 102 ? -2.587 6.842 -3.424 1.00 90.69 102 PHE A O 1
ATOM 808 N N . ALA A 1 103 ? -0.689 7.338 -4.521 1.00 88.19 103 ALA A N 1
ATOM 809 C CA . ALA A 1 103 ? -0.393 8.547 -3.753 1.00 88.19 103 ALA A CA 1
ATOM 810 C C . ALA A 1 103 ? -1.472 9.636 -3.912 1.00 88.19 103 ALA A C 1
ATOM 812 O O . ALA A 1 103 ? -1.836 10.287 -2.937 1.00 88.19 103 ALA A O 1
ATOM 813 N N . GLU A 1 104 ? -2.038 9.811 -5.112 1.00 90.94 104 GLU A N 1
ATOM 814 C CA . GLU A 1 104 ? -3.174 10.724 -5.307 1.00 90.94 104 GLU A CA 1
ATOM 815 C C . GLU A 1 104 ? -4.427 10.281 -4.540 1.00 90.94 104 GLU A C 1
ATOM 817 O O . GLU A 1 104 ? -5.222 11.123 -4.121 1.00 90.94 104 GLU A O 1
ATOM 822 N N . TYR A 1 105 ? -4.643 8.974 -4.371 1.00 91.62 105 TYR A N 1
ATOM 823 C CA . TYR A 1 105 ? -5.780 8.472 -3.606 1.00 91.62 105 TYR A CA 1
ATOM 824 C C . TYR A 1 105 ? -5.634 8.708 -2.106 1.00 91.62 105 TYR A C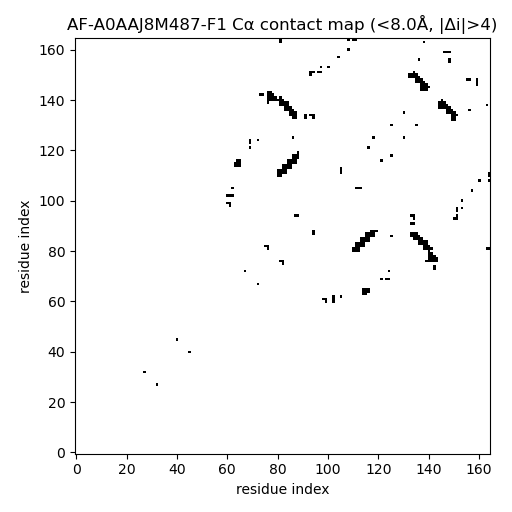 1
ATOM 826 O O . TYR A 1 105 ? -6.640 8.985 -1.457 1.00 91.62 105 TYR A O 1
ATOM 834 N N . GLU A 1 106 ? -4.418 8.695 -1.567 1.00 89.94 106 GLU A N 1
ATOM 835 C CA . GLU A 1 106 ? -4.194 9.055 -0.165 1.00 89.94 106 GLU A CA 1
ATOM 836 C C . GLU A 1 106 ? -4.695 10.466 0.156 1.00 89.94 106 GLU A C 1
ATOM 838 O O . GLU A 1 106 ? -5.380 10.672 1.155 1.00 89.94 106 GLU A O 1
ATOM 843 N N . GLU A 1 107 ? -4.452 11.426 -0.740 1.00 88.94 107 GLU A N 1
ATOM 844 C CA . GLU A 1 107 ? -4.951 12.796 -0.577 1.00 88.94 107 GLU A CA 1
ATOM 845 C C . GLU A 1 107 ? -6.488 12.880 -0.673 1.00 88.94 107 GLU A C 1
ATOM 847 O O . GLU A 1 107 ? -7.109 13.739 -0.045 1.00 88.94 107 GLU A O 1
ATOM 852 N N . ARG A 1 108 ? -7.123 11.997 -1.458 1.00 92.06 108 ARG A N 1
ATOM 853 C CA . ARG A 1 108 ? -8.582 11.997 -1.684 1.00 92.06 108 ARG A CA 1
ATOM 854 C C . ARG A 1 108 ? -9.371 11.253 -0.607 1.00 92.06 108 ARG A C 1
ATOM 856 O O . ARG A 1 108 ? -10.548 11.560 -0.424 1.00 92.06 108 ARG A O 1
ATOM 863 N N . PHE A 1 109 ? -8.752 10.295 0.078 1.00 92.62 109 PHE A N 1
ATOM 864 C CA . PHE A 1 109 ? -9.391 9.446 1.086 1.00 92.62 109 PHE A CA 1
ATOM 865 C C . PHE A 1 109 ? -8.677 9.550 2.450 1.00 92.62 109 PHE A C 1
ATOM 867 O O . PHE A 1 109 ? -8.177 8.544 2.953 1.00 92.62 109 PHE A O 1
ATOM 874 N N . PRO A 1 110 ? -8.649 10.733 3.098 1.00 90.31 110 PRO A N 1
ATOM 875 C CA . PRO A 1 110 ? -7.923 10.951 4.359 1.00 90.31 110 PRO A CA 1
ATOM 876 C C . PRO A 1 110 ? -8.442 10.123 5.551 1.00 90.31 110 PRO A C 1
ATOM 878 O O . PRO A 1 110 ? -7.790 10.046 6.591 1.00 90.31 110 PRO A O 1
ATOM 881 N N . GLN A 1 111 ? -9.631 9.525 5.435 1.00 90.94 111 GLN A N 1
ATOM 882 C CA . GLN A 1 111 ? -10.208 8.605 6.417 1.00 90.94 111 GLN A CA 1
ATOM 883 C C . GLN A 1 111 ? -9.552 7.216 6.398 1.00 90.94 111 GLN A C 1
ATOM 885 O O . GLN A 1 111 ? -9.600 6.507 7.407 1.00 90.94 111 GLN A O 1
ATOM 890 N N . LEU A 1 112 ? -8.943 6.839 5.271 1.00 92.25 112 LEU A N 1
ATOM 891 C CA . LEU A 1 112 ? -8.228 5.582 5.090 1.00 92.25 112 LEU A CA 1
ATOM 892 C C . LEU A 1 112 ? -6.743 5.783 5.392 1.00 92.25 112 LEU A C 1
ATOM 894 O O . LEU A 1 112 ? -6.173 6.847 5.157 1.00 92.25 112 LEU A O 1
ATOM 898 N N . ARG A 1 113 ? -6.093 4.735 5.893 1.00 91.38 113 ARG A N 1
ATOM 899 C CA . ARG A 1 113 ? -4.645 4.716 6.099 1.00 91.38 113 ARG A CA 1
ATOM 900 C C . ARG A 1 113 ? -3.984 4.021 4.921 1.00 91.38 113 ARG A C 1
ATOM 902 O O . ARG A 1 113 ? -4.190 2.831 4.726 1.00 91.38 113 ARG A O 1
ATOM 909 N N . PHE A 1 114 ? -3.161 4.734 4.171 1.00 91.25 114 PHE A N 1
ATOM 910 C CA . PHE A 1 114 ? -2.422 4.166 3.048 1.00 91.25 114 PHE A CA 1
ATOM 911 C C . PHE A 1 114 ? -1.035 3.718 3.506 1.00 91.25 114 PHE A C 1
ATOM 913 O O . PHE A 1 114 ? -0.372 4.394 4.292 1.00 91.25 114 PHE A O 1
ATOM 920 N N . VAL A 1 115 ? -0.615 2.541 3.051 1.00 90.44 115 VAL A N 1
ATOM 921 C CA . VAL A 1 115 ? 0.668 1.927 3.396 1.00 90.44 115 VAL A CA 1
ATOM 922 C C . VAL A 1 115 ? 1.274 1.302 2.154 1.00 90.44 115 VAL A C 1
ATOM 924 O O . VAL A 1 115 ? 0.572 0.728 1.327 1.00 90.44 115 VAL A O 1
ATOM 927 N N . ARG A 1 116 ? 2.596 1.392 2.030 1.00 88.31 116 ARG A N 1
ATOM 928 C CA . ARG A 1 116 ? 3.360 0.726 0.975 1.00 88.31 116 ARG A CA 1
ATOM 929 C C . ARG A 1 116 ? 4.315 -0.263 1.622 1.00 88.31 116 ARG A C 1
ATOM 931 O O . ARG A 1 116 ? 5.076 0.129 2.505 1.00 88.31 116 ARG A O 1
ATOM 938 N N . VAL A 1 117 ? 4.266 -1.511 1.178 1.00 87.50 117 VAL A N 1
ATOM 939 C CA . VAL A 1 117 ? 5.085 -2.613 1.685 1.00 87.50 117 VAL A CA 1
ATOM 940 C C . VAL A 1 117 ? 5.992 -3.085 0.558 1.00 87.50 117 VAL A C 1
ATOM 942 O O . VAL A 1 117 ? 5.510 -3.498 -0.498 1.00 87.50 117 VAL A O 1
ATOM 945 N N . ASP A 1 118 ? 7.302 -2.974 0.768 1.00 87.56 118 ASP A N 1
ATOM 946 C CA . ASP A 1 118 ? 8.281 -3.540 -0.158 1.00 87.56 118 ASP A CA 1
ATOM 947 C C . ASP A 1 118 ? 8.359 -5.056 0.063 1.00 87.56 118 ASP A C 1
ATOM 949 O O . ASP A 1 118 ? 8.642 -5.513 1.173 1.00 87.56 118 ASP A O 1
ATOM 953 N N . PHE A 1 119 ? 8.073 -5.820 -0.989 1.00 85.31 119 PHE A N 1
ATOM 954 C CA . PHE A 1 119 ? 8.097 -7.278 -0.978 1.00 85.31 119 PHE A CA 1
ATOM 955 C C . PHE A 1 119 ? 9.490 -7.845 -0.677 1.00 85.31 119 PHE A C 1
ATOM 957 O O . PHE A 1 119 ? 9.581 -8.878 -0.020 1.00 85.31 119 PHE A O 1
ATOM 964 N N . ASP A 1 120 ? 10.560 -7.188 -1.137 1.00 85.19 120 ASP A N 1
ATOM 965 C CA . ASP A 1 120 ? 11.931 -7.671 -0.952 1.00 85.19 120 ASP A CA 1
ATOM 966 C C . ASP A 1 120 ? 12.432 -7.410 0.482 1.00 85.19 120 ASP A C 1
ATOM 968 O O . ASP A 1 120 ? 13.235 -8.181 1.005 1.00 85.19 120 ASP A O 1
ATOM 972 N N . GLU A 1 121 ? 11.967 -6.334 1.130 1.00 84.94 121 GLU A N 1
ATOM 973 C CA . GLU A 1 121 ? 12.342 -6.004 2.517 1.00 84.94 121 GLU A CA 1
ATOM 974 C C . GLU A 1 121 ? 11.450 -6.685 3.570 1.00 84.94 121 GLU A C 1
ATOM 976 O O . GLU A 1 121 ? 11.893 -6.892 4.700 1.00 84.94 121 GLU A O 1
ATOM 981 N N . HIS A 1 122 ? 10.199 -7.009 3.223 1.00 85.75 122 HIS A N 1
ATOM 982 C CA . HIS A 1 122 ? 9.184 -7.535 4.145 1.00 85.75 122 HIS A CA 1
ATOM 983 C C . HIS A 1 122 ? 8.521 -8.806 3.588 1.00 85.75 122 HIS A C 1
ATOM 985 O O . HIS A 1 122 ? 7.290 -8.921 3.531 1.00 85.75 122 HIS A O 1
ATOM 991 N N . ASP A 1 123 ? 9.345 -9.770 3.180 1.00 83.25 123 ASP A N 1
ATOM 992 C CA . ASP A 1 123 ? 8.911 -11.043 2.599 1.00 83.25 123 ASP A CA 1
ATOM 993 C C . ASP A 1 123 ? 7.967 -11.817 3.533 1.00 83.25 123 ASP A C 1
ATOM 995 O O . ASP A 1 123 ? 6.951 -12.340 3.078 1.00 83.25 123 ASP A O 1
ATOM 999 N N . GLU A 1 124 ? 8.228 -11.823 4.843 1.00 85.62 124 GLU A N 1
ATOM 1000 C CA . GLU A 1 124 ? 7.378 -12.463 5.858 1.00 85.62 124 GLU A CA 1
ATOM 1001 C C . GLU A 1 124 ? 5.914 -11.983 5.786 1.00 85.62 124 GLU A C 1
ATOM 1003 O O . GLU A 1 124 ? 4.992 -12.804 5.735 1.00 85.62 124 GLU A O 1
ATOM 1008 N N . ILE A 1 125 ? 5.691 -10.664 5.690 1.00 86.50 125 ILE A N 1
ATOM 1009 C CA . ILE A 1 125 ? 4.347 -10.064 5.595 1.00 86.50 125 ILE A CA 1
ATOM 1010 C C . ILE A 1 125 ? 3.684 -10.466 4.273 1.00 86.50 125 ILE A C 1
ATOM 1012 O O . ILE A 1 125 ? 2.505 -10.826 4.231 1.00 86.50 125 ILE A O 1
ATOM 1016 N N . ALA A 1 126 ? 4.440 -10.427 3.176 1.00 85.69 126 ALA A N 1
ATOM 1017 C CA . ALA A 1 126 ? 3.932 -10.792 1.861 1.00 85.69 126 ALA A CA 1
ATOM 1018 C C . ALA A 1 126 ? 3.561 -12.284 1.766 1.00 85.69 126 ALA A C 1
ATOM 1020 O O . ALA A 1 126 ? 2.559 -12.648 1.136 1.00 85.69 126 ALA A O 1
ATOM 1021 N N . HIS A 1 127 ? 4.340 -13.145 2.421 1.00 86.56 127 HIS A N 1
ATOM 1022 C CA . HIS A 1 127 ? 4.079 -14.574 2.538 1.00 86.56 127 HIS A CA 1
ATOM 1023 C C . HIS A 1 127 ? 2.822 -14.855 3.364 1.00 86.56 127 HIS A C 1
ATOM 1025 O O . HIS A 1 127 ? 1.984 -15.656 2.935 1.00 86.56 127 HIS A O 1
ATOM 1031 N N . GLU A 1 128 ? 2.643 -14.176 4.499 1.00 85.25 128 GLU A N 1
ATOM 1032 C CA . GLU A 1 128 ? 1.434 -14.287 5.321 1.00 85.25 128 GLU A CA 1
ATOM 1033 C C . GLU A 1 128 ? 0.184 -13.827 4.556 1.00 85.25 128 GLU A C 1
ATOM 1035 O O . GLU A 1 128 ? -0.840 -14.517 4.542 1.00 85.25 128 GLU A O 1
ATOM 1040 N N . ALA A 1 129 ? 0.300 -12.718 3.819 1.00 85.19 129 ALA A N 1
ATOM 1041 C CA . ALA A 1 129 ? -0.742 -12.201 2.936 1.00 85.19 129 ALA A CA 1
ATOM 1042 C C . ALA A 1 129 ? -0.973 -13.062 1.672 1.00 85.19 129 ALA A C 1
ATOM 1044 O O . ALA A 1 129 ? -1.884 -12.777 0.891 1.00 85.19 129 ALA A O 1
ATOM 1045 N N . LYS A 1 130 ? -0.198 -14.142 1.471 1.00 87.50 130 LYS A N 1
ATOM 1046 C CA . LYS A 1 130 ? -0.290 -15.090 0.341 1.00 87.50 130 LYS A CA 1
ATOM 1047 C C . LYS A 1 130 ? -0.231 -14.409 -1.026 1.00 87.50 130 LYS A C 1
ATOM 1049 O O . LYS A 1 130 ? -0.964 -14.779 -1.950 1.00 87.50 130 LYS A O 1
ATOM 1054 N N . ILE A 1 131 ? 0.650 -13.426 -1.160 1.00 87.50 131 ILE A N 1
ATOM 1055 C CA . ILE A 1 131 ? 0.798 -12.649 -2.388 1.00 87.50 131 ILE A CA 1
ATOM 1056 C C . ILE A 1 131 ? 1.402 -13.521 -3.484 1.00 87.50 131 ILE A C 1
ATOM 1058 O O . ILE A 1 131 ? 2.440 -14.152 -3.303 1.00 87.50 131 ILE A O 1
ATOM 1062 N N . LYS A 1 132 ? 0.728 -13.564 -4.636 1.00 85.31 132 LYS A N 1
ATOM 1063 C CA . LYS A 1 132 ? 1.151 -14.349 -5.808 1.00 85.31 132 LYS A CA 1
ATOM 1064 C C . LYS A 1 132 ? 1.598 -13.484 -6.975 1.00 85.31 132 LYS A C 1
ATOM 1066 O O . LYS A 1 132 ? 2.382 -13.929 -7.805 1.00 85.31 132 LYS A O 1
ATOM 1071 N N . GLU A 1 133 ? 1.059 -12.275 -7.056 1.00 87.94 133 GLU A N 1
ATOM 1072 C CA . GLU A 1 133 ? 1.227 -11.372 -8.185 1.00 87.94 133 GLU A CA 1
ATOM 1073 C C . GLU A 1 133 ? 1.355 -9.944 -7.661 1.00 87.94 133 GLU A C 1
ATOM 1075 O O . GLU A 1 133 ? 0.671 -9.563 -6.710 1.00 87.94 133 GLU A O 1
ATOM 1080 N N . MET A 1 134 ? 2.227 -9.159 -8.292 1.00 88.56 134 MET A N 1
ATOM 1081 C CA . MET A 1 134 ? 2.428 -7.746 -7.981 1.00 88.56 134 MET A CA 1
ATOM 1082 C C . MET A 1 134 ? 2.183 -6.876 -9.222 1.00 88.56 134 MET A C 1
ATOM 1084 O O . MET A 1 134 ? 2.507 -7.295 -10.339 1.00 88.56 134 MET A O 1
ATOM 1088 N N . PRO A 1 135 ? 1.663 -5.645 -9.057 1.00 91.50 135 PRO A N 1
ATOM 1089 C CA . PRO A 1 135 ? 1.226 -5.038 -7.793 1.00 91.50 135 PRO A CA 1
ATOM 1090 C C . PRO A 1 135 ? -0.078 -5.650 -7.263 1.00 91.50 135 PRO A C 1
ATOM 1092 O O . PRO A 1 135 ? -0.939 -6.052 -8.048 1.00 91.50 135 PRO A O 1
ATOM 1095 N N . ILE A 1 136 ? -0.236 -5.673 -5.940 1.00 94.25 136 ILE A N 1
ATOM 1096 C CA . ILE A 1 136 ? -1.490 -6.027 -5.262 1.00 94.25 136 ILE A CA 1
ATOM 1097 C C . ILE A 1 136 ? -1.803 -4.986 -4.187 1.00 94.25 136 ILE A C 1
ATOM 1099 O O . ILE A 1 136 ? -0.912 -4.508 -3.486 1.00 94.25 136 ILE A O 1
ATOM 1103 N N . PHE A 1 137 ? -3.082 -4.647 -4.072 1.00 94.38 137 PHE A N 1
ATOM 1104 C CA . PHE A 1 137 ? -3.628 -3.753 -3.062 1.00 94.38 137 PHE A CA 1
ATOM 1105 C C . PHE A 1 137 ? -4.545 -4.552 -2.150 1.00 94.38 137 PHE A C 1
ATOM 1107 O O . PHE A 1 137 ? -5.419 -5.263 -2.647 1.00 94.38 137 PHE A O 1
ATOM 1114 N N . ILE A 1 138 ? -4.366 -4.443 -0.839 1.00 94.25 138 ILE A N 1
ATOM 1115 C CA . ILE A 1 138 ? -5.160 -5.187 0.140 1.00 94.25 138 ILE A CA 1
ATOM 1116 C C . ILE A 1 138 ? -5.750 -4.216 1.158 1.00 94.25 138 ILE A C 1
ATOM 1118 O O . ILE A 1 138 ? -5.027 -3.392 1.717 1.00 94.25 138 ILE A O 1
ATOM 1122 N N . ALA A 1 139 ? -7.055 -4.324 1.399 1.00 95.25 139 ALA A N 1
ATOM 1123 C CA . ALA A 1 139 ? -7.746 -3.586 2.445 1.00 95.25 139 ALA A CA 1
ATOM 1124 C C . ALA A 1 139 ? -7.833 -4.425 3.727 1.00 95.25 139 ALA A C 1
ATOM 1126 O O . ALA A 1 139 ? -8.325 -5.558 3.709 1.00 95.25 139 ALA A O 1
ATOM 1127 N N . TYR A 1 140 ? -7.399 -3.847 4.844 1.00 94.06 140 TYR A N 1
ATOM 1128 C CA . TYR A 1 140 ? -7.461 -4.433 6.177 1.00 94.06 140 TYR A CA 1
ATOM 1129 C C . TYR A 1 140 ? -8.337 -3.602 7.109 1.00 94.06 140 TYR A C 1
ATOM 1131 O O . TYR A 1 140 ? -8.305 -2.373 7.076 1.00 94.06 140 TYR A O 1
ATOM 1139 N N . LYS A 1 141 ? -9.081 -4.274 7.986 1.00 93.31 141 LYS A N 1
ATOM 1140 C CA . LYS A 1 141 ? -9.831 -3.657 9.086 1.00 93.31 141 LYS A CA 1
ATOM 1141 C C . LYS A 1 141 ? -9.871 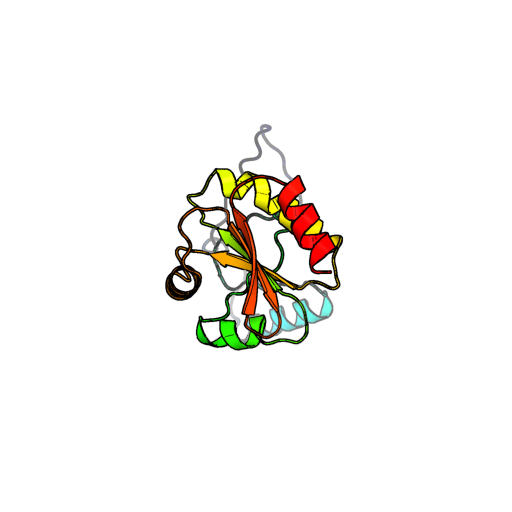-4.603 10.270 1.00 93.31 141 LYS A C 1
ATOM 1143 O O . LYS A 1 141 ? -10.139 -5.791 10.087 1.00 93.31 141 LYS A O 1
ATOM 1148 N N . ASP A 1 142 ? -9.611 -4.081 11.465 1.00 92.62 142 ASP A N 1
ATOM 1149 C CA . ASP A 1 142 ? -9.591 -4.863 12.705 1.00 92.62 142 ASP A CA 1
ATOM 1150 C C . ASP A 1 142 ? -8.689 -6.114 12.591 1.00 92.62 142 ASP A C 1
ATOM 1152 O O . ASP A 1 142 ? -9.044 -7.213 13.024 1.00 92.62 142 ASP A O 1
ATOM 1156 N N . GLY A 1 143 ? -7.542 -5.968 11.916 1.00 90.12 143 GLY A N 1
ATOM 1157 C CA . GLY A 1 143 ? -6.567 -7.035 11.678 1.00 90.12 143 GLY A CA 1
ATOM 1158 C C . GLY A 1 143 ? -6.976 -8.076 10.633 1.00 90.12 143 GLY A C 1
ATOM 1159 O O . GLY A 1 143 ? -6.275 -9.068 10.453 1.00 90.12 143 GLY A O 1
ATOM 1160 N N . LYS A 1 144 ? -8.101 -7.889 9.933 1.00 91.38 144 LYS A N 1
ATOM 1161 C CA . LYS A 1 144 ? -8.616 -8.838 8.936 1.00 91.38 144 LYS A CA 1
ATOM 1162 C C . LYS A 1 144 ? -8.557 -8.263 7.532 1.00 91.38 144 LYS A C 1
ATOM 1164 O O . LYS A 1 144 ? -8.881 -7.098 7.324 1.00 91.38 144 LYS A O 1
ATOM 1169 N N . LEU A 1 145 ? -8.216 -9.115 6.568 1.00 92.75 145 LEU A N 1
ATOM 1170 C CA . LEU A 1 145 ? -8.354 -8.816 5.145 1.00 92.75 145 LEU A CA 1
ATOM 1171 C C . LEU A 1 145 ? -9.844 -8.730 4.793 1.00 92.75 145 LEU A C 1
ATOM 1173 O O . LEU A 1 145 ? -10.583 -9.688 5.026 1.00 92.75 145 LEU A O 1
ATOM 1177 N N . ILE A 1 146 ? -10.271 -7.596 4.239 1.00 94.12 146 ILE A N 1
ATOM 1178 C CA . ILE A 1 146 ? -11.646 -7.394 3.763 1.00 94.12 146 ILE A CA 1
ATOM 1179 C C . ILE A 1 146 ? -11.743 -7.737 2.280 1.00 94.12 146 ILE A C 1
ATOM 1181 O O . ILE A 1 146 ? -12.564 -8.563 1.892 1.00 94.12 146 ILE A O 1
ATOM 1185 N N . ASP A 1 147 ? -10.901 -7.101 1.466 1.00 94.38 147 ASP A N 1
ATOM 1186 C CA . ASP A 1 147 ? -10.908 -7.244 0.013 1.00 94.38 147 ASP A CA 1
ATOM 1187 C C . ASP A 1 147 ? -9.527 -6.901 -0.574 1.00 94.38 147 ASP A C 1
ATOM 1189 O O . ASP A 1 147 ? -8.658 -6.344 0.106 1.00 94.38 147 ASP A O 1
ATOM 1193 N N . SER A 1 148 ? -9.294 -7.280 -1.831 1.00 94.06 148 SER A N 1
ATOM 1194 C CA . SER A 1 148 ? -8.021 -7.077 -2.519 1.00 94.06 148 SER A CA 1
ATOM 1195 C C . SER A 1 148 ? -8.186 -6.867 -4.022 1.00 94.06 148 SER A C 1
ATOM 1197 O O . SER A 1 148 ? -9.048 -7.454 -4.673 1.00 94.06 148 SER A O 1
ATOM 1199 N N . VAL A 1 149 ? -7.297 -6.063 -4.601 1.00 95.12 149 VAL A N 1
ATOM 1200 C CA . VAL A 1 149 ? -7.236 -5.799 -6.039 1.00 95.12 149 VAL A CA 1
ATOM 1201 C C . VAL A 1 149 ? -5.841 -6.131 -6.543 1.00 95.12 149 VAL A C 1
ATOM 1203 O O . VAL A 1 149 ? -4.851 -5.563 -6.093 1.00 95.12 149 VAL A O 1
ATOM 1206 N N . VAL A 1 150 ? -5.768 -7.027 -7.523 1.00 93.75 150 VAL A N 1
ATOM 1207 C CA . VAL A 1 150 ? -4.517 -7.390 -8.197 1.00 93.75 150 VAL A CA 1
ATOM 1208 C C . VAL A 1 150 ? -4.377 -6.608 -9.503 1.00 93.75 150 VAL A C 1
ATOM 1210 O O . VAL A 1 150 ? -5.320 -6.508 -10.297 1.00 93.75 150 VAL A O 1
ATOM 1213 N N . GLY A 1 151 ? -3.172 -6.098 -9.745 1.00 91.06 151 GLY A N 1
ATOM 1214 C CA . GLY A 1 151 ? -2.750 -5.498 -11.002 1.00 91.06 151 GLY A CA 1
ATOM 1215 C C . GLY A 1 151 ? -2.908 -3.978 -11.086 1.00 91.06 151 GLY A C 1
ATOM 1216 O O . GLY A 1 151 ? -3.269 -3.279 -10.144 1.00 91.06 151 GLY A O 1
ATOM 1217 N N . VAL A 1 152 ? -2.609 -3.449 -12.272 1.00 90.81 152 VAL A N 1
ATOM 1218 C CA . VAL A 1 152 ? -2.580 -2.007 -12.570 1.00 90.81 152 VAL A CA 1
ATOM 1219 C C . VAL A 1 152 ? -3.928 -1.578 -13.156 1.00 90.81 152 VAL A C 1
ATOM 1221 O O . VAL A 1 152 ? -4.029 -1.287 -14.347 1.00 90.81 152 VAL A O 1
ATOM 1224 N N . VAL A 1 153 ? -4.984 -1.581 -12.338 1.00 92.25 153 VAL A N 1
ATOM 1225 C CA . VAL A 1 153 ? -6.338 -1.188 -12.772 1.00 92.25 153 VAL A CA 1
ATOM 1226 C C . VAL A 1 153 ? -6.890 -0.089 -11.855 1.00 92.25 153 VAL A C 1
ATOM 1228 O O . VAL A 1 153 ? -7.541 -0.402 -10.855 1.00 92.25 153 VAL A O 1
ATOM 1231 N N . PRO A 1 154 ? -6.664 1.200 -12.184 1.00 91.88 154 PRO A N 1
ATOM 1232 C CA . PRO A 1 154 ? -7.045 2.326 -11.329 1.00 91.88 154 PRO A CA 1
ATOM 1233 C C . PRO A 1 154 ? -8.523 2.346 -10.938 1.00 91.88 154 PRO A C 1
ATOM 1235 O O . PRO A 1 154 ? -8.839 2.708 -9.812 1.00 91.88 154 PRO A O 1
ATOM 1238 N N . GLN A 1 155 ? -9.419 1.926 -11.837 1.00 94.44 155 GLN A N 1
ATOM 1239 C CA . GLN A 1 155 ? -10.865 1.928 -11.597 1.00 94.44 155 GLN A CA 1
ATOM 1240 C C . GLN A 1 155 ? -11.281 0.888 -10.553 1.00 94.44 155 GLN A C 1
ATOM 1242 O O . GLN A 1 155 ? -12.163 1.150 -9.742 1.00 94.44 155 GLN A O 1
ATOM 1247 N N . LYS A 1 156 ? -10.644 -0.292 -10.558 1.00 94.25 156 LYS A N 1
ATOM 1248 C CA . LYS A 1 156 ? -10.907 -1.330 -9.549 1.00 94.25 156 LYS A CA 1
ATOM 1249 C C . LYS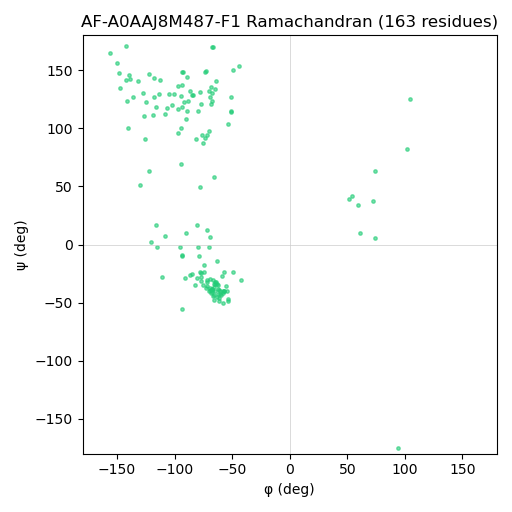 A 1 156 ? -10.405 -0.889 -8.182 1.00 94.25 156 LYS A C 1
ATOM 1251 O O . LYS A 1 156 ? -11.102 -1.073 -7.195 1.00 94.25 156 LYS A O 1
ATOM 1256 N N . LEU A 1 157 ? -9.221 -0.279 -8.152 1.00 93.88 157 LEU A N 1
ATOM 1257 C CA . LEU A 1 157 ? -8.663 0.291 -6.935 1.00 93.88 157 LEU A CA 1
ATOM 1258 C C . LEU A 1 157 ? -9.566 1.404 -6.384 1.00 93.88 157 LEU A C 1
ATOM 1260 O O . LEU A 1 157 ? -9.899 1.381 -5.210 1.00 93.88 157 LEU A O 1
ATOM 1264 N N . GLU A 1 158 ? -10.038 2.327 -7.222 1.00 95.00 158 GLU A N 1
ATOM 1265 C CA . GLU A 1 158 ? -10.965 3.383 -6.791 1.00 95.00 158 GLU A CA 1
ATOM 1266 C C . GLU A 1 158 ? -12.289 2.822 -6.251 1.00 95.00 158 GLU A C 1
ATOM 1268 O O . GLU A 1 158 ? -12.817 3.337 -5.268 1.00 95.00 158 GLU A O 1
ATOM 1273 N N . TYR A 1 159 ? -12.826 1.769 -6.877 1.00 95.62 159 TYR A N 1
ATOM 1274 C CA . TYR A 1 159 ? -14.026 1.091 -6.388 1.00 95.62 159 TYR A CA 1
ATOM 1275 C C . TYR A 1 159 ? -13.802 0.490 -4.998 1.00 95.62 159 TYR A C 1
ATOM 1277 O O . TYR A 1 159 ? -14.597 0.754 -4.102 1.00 95.62 159 TYR A O 1
ATOM 1285 N N . LEU A 1 160 ? -12.695 -0.240 -4.809 1.00 94.69 160 LEU A N 1
ATOM 1286 C CA . LEU A 1 160 ? -12.304 -0.782 -3.506 1.00 94.69 160 LEU A CA 1
ATOM 1287 C C . LEU A 1 160 ? -12.242 0.328 -2.451 1.00 94.69 160 LEU A C 1
ATOM 1289 O O . LEU A 1 160 ? -12.833 0.194 -1.388 1.00 94.69 160 LEU A O 1
ATOM 1293 N N . LEU A 1 161 ? -11.569 1.441 -2.759 1.00 94.81 161 LEU A N 1
ATOM 1294 C CA . LEU A 1 161 ? -11.423 2.560 -1.826 1.00 94.81 161 LEU A CA 1
ATOM 1295 C C . LEU A 1 161 ? -12.769 3.166 -1.423 1.00 94.81 161 LEU A C 1
ATOM 1297 O O . LEU A 1 161 ? -12.950 3.483 -0.256 1.00 94.81 161 LEU A O 1
ATOM 1301 N N . LYS A 1 162 ? -13.713 3.306 -2.359 1.00 95.25 162 LYS A N 1
ATOM 1302 C CA . LYS A 1 162 ? -15.059 3.828 -2.074 1.00 95.25 162 LYS A CA 1
ATOM 1303 C C . LYS A 1 162 ? -15.935 2.856 -1.288 1.00 95.25 162 LYS A C 1
ATOM 1305 O O . LYS A 1 162 ? -16.823 3.307 -0.579 1.00 95.25 162 LYS A O 1
ATOM 1310 N N . A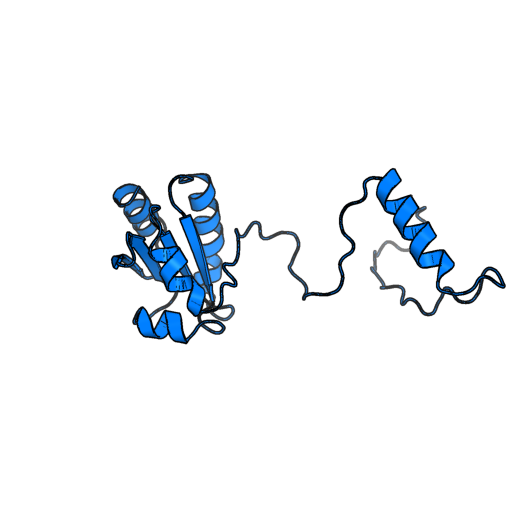SP A 1 163 ? -15.729 1.554 -1.460 1.00 95.00 163 ASP A N 1
ATOM 1311 C CA . ASP A 1 163 ? -16.489 0.517 -0.755 1.00 95.00 163 ASP A CA 1
ATOM 1312 C C . ASP A 1 163 ? -16.086 0.425 0.724 1.00 95.00 163 ASP A C 1
ATOM 1314 O O . ASP A 1 163 ? -16.931 0.251 1.599 1.00 95.00 163 ASP A O 1
ATOM 1318 N N . VAL A 1 164 ? -14.791 0.598 1.008 1.00 92.50 164 VAL A N 1
ATOM 1319 C CA . VAL A 1 164 ? -14.235 0.444 2.362 1.00 92.50 164 VAL A CA 1
ATOM 1320 C C . VAL A 1 164 ? -14.152 1.745 3.168 1.00 92.50 164 VAL A C 1
ATOM 1322 O O . VAL A 1 164 ? -13.842 1.688 4.361 1.00 92.50 164 VAL A O 1
ATOM 1325 N N . SER A 1 165 ? -14.390 2.898 2.536 1.00 85.31 165 SER A N 1
ATOM 1326 C CA . SER A 1 165 ? -14.356 4.227 3.163 1.00 85.31 165 SER A CA 1
ATOM 1327 C C . SER A 1 165 ? -15.661 4.618 3.837 1.00 85.31 165 SER A C 1
ATOM 1329 O O . SER A 1 165 ? -15.587 5.149 4.966 1.00 85.31 165 SER A O 1
#

Radius of gyration: 23.32 Å; Cα contacts (8 Å, |Δi|>4): 164; chains: 1; bounding box: 62×50×41 Å

Secondary structure (DSSP, 8-state):
-------SS--------GGG-TTS-----HHHHHHHHHHHHHHHT------------TT----------GGGHHHHHTSSS-EEEEEE-TT-HHHHHHHHHHHHHHHH-TTSEEEEEETTT-HHHHHHTT--SSSEEEEEETTEEEEEEESS-HHHHHHHHHHH-

Sequence (165 aa):
MSLHVARNGRLATGTIYPSALDGILPSIPHGVWVQFLCLMVEILGIQECWMGVGRRSPHSKVPQFVLAPWRDWEILVGGSQVVIAEFWAEWCLPCKRISPIFAEYEERFPQLRFVRVDFDEHDEIAHEAKIKEMPIFIAYKDGKLIDSVVGVVPQKLEYLLKDVS

Nearest PDB structures (foldseek):
  4j57-assembly1_F  TM=9.638E-01  e=5.459E-11  Plasmodium falciparum 3D7
  1syr-assembly1_B  TM=9.666E-01  e=1.789E-10  Plasmodium falciparum 3D7
  5ykw-assembly1_A  TM=9.515E-01  e=1.056E-10  Saccharomyces cerevisiae S288C
  7vqw-assembly2_B  TM=8.928E-01  e=4.811E-10  synthetic construct
  7vql-assembly1_A  TM=8.381E-01  e=7.147E-10  synthetic construct

Organism: NCBI:txid1295531

InterPro domains:
  IPR013766 Thioredoxin domain [PF00085] (80-159)
  IPR013766 Thioredoxin domain [PS51352] (56-165)
  IPR017937 Thioredoxin, conserved site [PS00194] (84-102)
  IPR036249 Thioredoxin-like superfamily [SSF52833] (78-163)
  IPR050620 Thioredoxin H-type-like [PTHR10438] (79-158)

pLDDT: mean 71.52, std 22.26, range [29.45, 95.62]